Protein AF-A0A6B8W5A5-F1 (afdb_monomer)

Secondary structure (DSSP, 8-state):
-------------TT-HHHHHHHHHHHHHHHHHHHHPPPTTS-HHHHHHHHHHHHT--HHHHHHHHHHHHHHHH-HHHHHHHHHH----HHHHHHHHHHHHHHHS--------

Radius of gyration: 17.9 Å; Cα contacts (8 Å, |Δi|>4): 56; chains: 1; bounding box: 59×59×30 Å

Organism: NCBI:txid2675219

Solvent-accessible surface area (backbone atoms only — not comparable to full-atom values): 6790 Å² total; per-residue (Å²): 138,82,83,72,83,74,73,87,68,76,57,87,45,93,82,41,68,68,39,49,52,50,24,53,49,30,40,50,55,49,54,49,51,57,73,69,51,76,64,93,88,53,63,61,68,63,50,34,50,52,50,10,63,75,69,74,44,52,52,69,59,38,48,53,50,50,51,47,47,51,49,33,69,77,36,55,70,60,37,52,52,37,63,76,63,13,76,56,42,71,71,55,48,53,51,49,51,57,52,49,55,62,68,72,47,78,80,78,74,80,75,84,128

Structure (mmCIF, N/CA/C/O backbone):
data_AF-A0A6B8W5A5-F1
#
_entry.id   AF-A0A6B8W5A5-F1
#
loop_
_atom_site.group_PDB
_atom_site.id
_atom_site.type_symbol
_atom_site.label_atom_id
_atom_site.label_alt_id
_atom_site.label_comp_id
_atom_site.label_asym_id
_atom_site.label_entity_id
_atom_site.label_seq_id
_atom_site.pdbx_PDB_ins_code
_atom_site.Cartn_x
_atom_site.Cartn_y
_atom_site.Cartn_z
_atom_site.occupancy
_atom_site.B_iso_or_equiv
_atom_site.auth_seq_id
_atom_site.auth_comp_id
_atom_site.auth_asym_id
_atom_site.auth_atom_id
_atom_site.pdbx_PDB_model_num
ATOM 1 N N . MET A 1 1 ? 41.260 -6.865 0.589 1.00 36.50 1 MET A N 1
ATOM 2 C CA . MET A 1 1 ? 39.836 -7.168 0.340 1.00 36.50 1 MET A CA 1
ATOM 3 C C . MET A 1 1 ? 39.001 -6.091 1.015 1.00 36.50 1 MET A C 1
ATOM 5 O O . MET A 1 1 ? 38.883 -6.110 2.229 1.00 36.50 1 MET A O 1
ATOM 9 N N . HIS A 1 2 ? 38.531 -5.098 0.259 1.00 38.22 2 HIS A N 1
ATOM 10 C CA . HIS A 1 2 ? 37.622 -4.064 0.760 1.00 38.22 2 HIS A CA 1
ATOM 11 C C . HIS A 1 2 ? 36.198 -4.486 0.393 1.00 38.22 2 HIS A C 1
ATOM 13 O O . HIS A 1 2 ? 35.818 -4.417 -0.771 1.00 38.22 2 HIS A O 1
ATOM 19 N N . THR A 1 3 ? 35.422 -4.955 1.366 1.00 45.38 3 THR A N 1
ATOM 20 C CA . THR A 1 3 ? 33.970 -5.085 1.224 1.00 45.38 3 THR A CA 1
ATOM 21 C C . THR A 1 3 ? 33.372 -3.693 1.349 1.00 45.38 3 THR A C 1
ATOM 23 O O . THR A 1 3 ? 33.163 -3.189 2.452 1.00 45.38 3 THR A O 1
ATOM 26 N N . THR A 1 4 ? 33.160 -3.033 0.214 1.00 44.06 4 THR A N 1
ATOM 27 C CA . THR A 1 4 ? 32.372 -1.804 0.145 1.00 44.06 4 THR A CA 1
ATOM 28 C C . THR A 1 4 ? 30.981 -2.108 0.707 1.00 44.06 4 THR A C 1
ATOM 30 O O . THR A 1 4 ? 30.349 -3.054 0.229 1.00 44.06 4 THR A O 1
ATOM 33 N N . PRO A 1 5 ? 30.484 -1.361 1.708 1.00 43.88 5 PRO A N 1
ATOM 34 C CA . PRO A 1 5 ? 29.130 -1.554 2.198 1.00 43.88 5 PRO A CA 1
ATOM 35 C C . PRO A 1 5 ? 28.183 -1.228 1.045 1.00 43.88 5 PRO A C 1
ATOM 37 O O . PRO A 1 5 ? 28.114 -0.083 0.598 1.00 43.88 5 PRO A O 1
ATOM 40 N N . HIS A 1 6 ? 27.511 -2.248 0.509 1.00 46.28 6 HIS A N 1
ATOM 41 C CA . HIS A 1 6 ? 26.461 -2.030 -0.471 1.00 46.28 6 HIS A CA 1
ATOM 42 C C . HIS A 1 6 ? 25.374 -1.198 0.216 1.00 46.28 6 HIS A C 1
ATOM 44 O O . HIS A 1 6 ? 24.830 -1.644 1.232 1.00 46.28 6 HIS A O 1
ATOM 50 N N . PRO A 1 7 ? 25.060 0.016 -0.274 1.00 47.31 7 PRO A N 1
ATOM 51 C CA . PRO A 1 7 ? 23.846 0.684 0.159 1.00 47.31 7 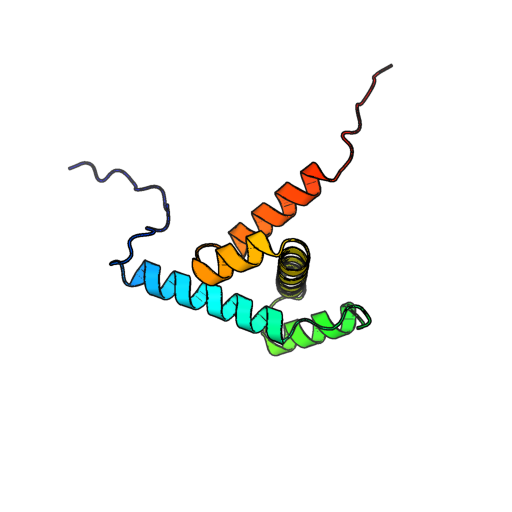PRO A CA 1
ATOM 52 C C . PRO A 1 7 ? 22.698 -0.299 -0.073 1.00 47.31 7 PRO A C 1
ATOM 54 O O . PRO A 1 7 ? 22.673 -0.948 -1.116 1.00 47.31 7 PRO A O 1
ATOM 57 N N . TYR A 1 8 ? 21.803 -0.446 0.908 1.00 41.88 8 TYR A N 1
ATOM 58 C CA . TYR A 1 8 ? 20.622 -1.320 0.889 1.00 41.88 8 TYR A CA 1
ATOM 59 C C . TYR A 1 8 ? 19.624 -0.923 -0.226 1.00 41.88 8 TYR A C 1
ATOM 61 O O . TYR A 1 8 ? 18.449 -0.643 0.020 1.00 41.88 8 TYR A O 1
ATOM 69 N N . TYR A 1 9 ? 20.062 -0.881 -1.482 1.00 46.97 9 TYR A N 1
ATOM 70 C CA . TYR A 1 9 ? 19.191 -1.014 -2.628 1.00 46.97 9 TYR A CA 1
ATOM 71 C C . TYR A 1 9 ? 18.768 -2.474 -2.624 1.00 46.97 9 TYR A C 1
ATOM 73 O O . TYR A 1 9 ? 19.530 -3.356 -3.006 1.00 46.97 9 TYR A O 1
ATOM 81 N N . ARG A 1 10 ? 17.573 -2.719 -2.075 1.00 54.91 10 ARG A N 1
ATOM 82 C CA . ARG A 1 10 ? 16.856 -3.995 -2.154 1.00 54.91 10 ARG A CA 1
ATOM 83 C C . ARG A 1 10 ? 17.026 -4.501 -3.584 1.00 54.91 10 ARG A C 1
ATOM 85 O O . ARG A 1 10 ? 16.541 -3.845 -4.506 1.00 54.91 10 ARG A O 1
ATOM 92 N N . HIS A 1 11 ? 17.803 -5.569 -3.754 1.00 55.09 11 HIS A N 1
ATOM 93 C CA . HIS A 1 11 ? 18.092 -6.126 -5.064 1.00 55.09 11 HIS A CA 1
ATOM 94 C C . HIS A 1 11 ? 16.745 -6.402 -5.734 1.00 55.09 11 HIS A 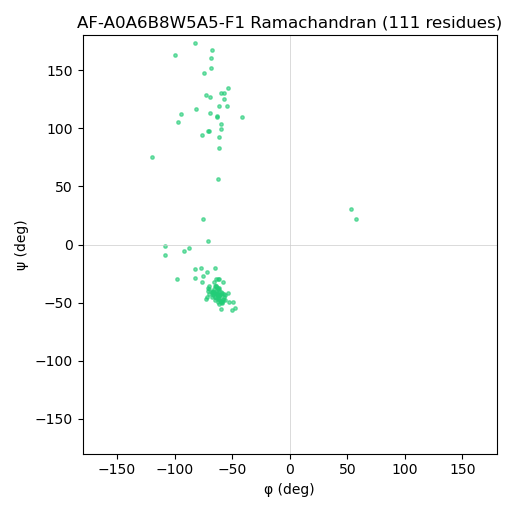C 1
ATOM 96 O O . HIS A 1 11 ? 15.945 -7.179 -5.227 1.00 55.09 11 HIS A O 1
ATOM 102 N N . THR A 1 12 ? 16.475 -5.765 -6.871 1.00 64.56 12 THR A N 1
ATOM 103 C CA . THR A 1 12 ? 15.388 -6.172 -7.774 1.00 64.56 12 THR A CA 1
ATOM 104 C C . THR A 1 12 ? 15.782 -7.431 -8.546 1.00 64.56 12 THR A C 1
ATOM 106 O O . THR A 1 12 ? 15.287 -7.653 -9.646 1.00 64.56 12 THR A O 1
ATOM 109 N N . ASP A 1 13 ? 16.737 -8.202 -8.019 1.00 69.62 13 ASP A N 1
ATOM 110 C CA . ASP A 1 13 ? 17.250 -9.401 -8.645 1.00 69.62 13 ASP A CA 1
ATOM 111 C C . ASP A 1 13 ? 16.144 -10.463 -8.609 1.00 69.62 13 ASP A C 1
ATOM 113 O O . ASP A 1 13 ? 15.771 -10.929 -7.528 1.00 69.62 13 ASP A O 1
ATOM 117 N N . PRO A 1 14 ? 15.599 -10.854 -9.772 1.00 65.88 14 PRO A N 1
ATOM 118 C CA . PRO A 1 14 ? 14.547 -11.854 -9.853 1.00 65.88 14 PRO A CA 1
ATOM 119 C C . PRO A 1 14 ? 15.053 -13.268 -9.534 1.00 65.88 14 PRO A C 1
ATOM 121 O O . PRO A 1 14 ? 14.285 -14.218 -9.644 1.00 65.88 14 PRO A O 1
ATOM 124 N N . THR A 1 15 ? 16.321 -13.446 -9.170 1.00 77.50 15 THR A N 1
ATOM 125 C CA . THR A 1 15 ? 16.889 -14.726 -8.736 1.00 77.50 15 THR A CA 1
ATOM 126 C C . THR A 1 15 ? 17.200 -14.768 -7.240 1.00 77.50 15 THR A C 1
ATOM 128 O O . THR A 1 15 ? 17.440 -15.852 -6.712 1.00 77.50 15 THR A O 1
ATOM 131 N N . ASP A 1 16 ? 17.117 -13.633 -6.532 1.00 82.44 16 ASP A N 1
ATOM 132 C CA . ASP A 1 16 ? 17.330 -13.558 -5.084 1.00 82.44 16 ASP A CA 1
ATOM 133 C C . ASP A 1 16 ? 16.060 -13.988 -4.313 1.00 82.44 16 ASP A C 1
ATOM 135 O O . ASP A 1 16 ? 15.025 -13.309 -4.378 1.00 82.44 16 ASP A O 1
ATOM 139 N N . PRO A 1 17 ? 16.103 -15.083 -3.526 1.00 83.31 17 PRO A N 1
ATOM 140 C CA . PRO A 1 17 ? 14.968 -15.520 -2.714 1.00 83.31 17 PRO A CA 1
ATOM 141 C C . PRO A 1 17 ? 14.484 -14.461 -1.712 1.00 83.31 17 PRO A C 1
ATOM 143 O O . PRO A 1 17 ? 13.285 -14.381 -1.428 1.00 83.31 17 PRO A O 1
ATOM 146 N N . ALA A 1 18 ? 15.386 -13.625 -1.183 1.00 82.94 18 ALA A N 1
ATOM 147 C CA . ALA A 1 18 ? 15.028 -12.573 -0.238 1.00 82.94 18 ALA A CA 1
ATOM 148 C C . ALA A 1 18 ? 14.234 -11.448 -0.916 1.00 82.94 18 ALA A C 1
ATOM 150 O O . ALA A 1 18 ? 13.299 -10.909 -0.310 1.00 82.94 18 ALA A O 1
ATOM 151 N N . ALA A 1 19 ? 14.564 -11.125 -2.172 1.00 81.88 19 ALA A N 1
ATOM 152 C CA . ALA A 1 19 ? 13.823 -10.187 -3.011 1.00 81.88 19 ALA A CA 1
ATOM 153 C C . ALA A 1 19 ? 12.432 -10.729 -3.380 1.00 81.88 19 ALA A C 1
ATOM 155 O O . ALA A 1 19 ? 11.441 -10.003 -3.295 1.00 81.88 19 ALA A O 1
ATOM 156 N N . HIS A 1 20 ? 12.315 -12.023 -3.689 1.00 84.56 20 HIS A N 1
ATOM 157 C CA . HIS A 1 20 ? 11.014 -12.661 -3.932 1.00 84.56 20 HIS A CA 1
ATOM 158 C C . HIS A 1 20 ? 10.095 -12.609 -2.720 1.00 84.56 20 HIS A C 1
ATOM 160 O O . HIS A 1 20 ? 8.953 -12.156 -2.824 1.00 84.56 20 HIS A O 1
ATOM 166 N N . TRP A 1 21 ? 10.594 -13.038 -1.559 1.00 86.31 21 TRP A N 1
ATOM 167 C CA . TRP A 1 21 ? 9.805 -13.053 -0.327 1.00 86.31 21 TRP A CA 1
ATOM 168 C C . TRP A 1 21 ? 9.336 -11.650 0.060 1.00 86.31 21 TRP A C 1
ATOM 170 O O . TRP A 1 21 ? 8.176 -11.424 0.390 1.00 86.31 21 TRP A O 1
ATOM 180 N N . THR A 1 22 ? 10.245 -10.690 -0.061 1.00 86.12 22 THR A N 1
ATOM 181 C CA . THR A 1 22 ? 9.998 -9.254 0.048 1.00 86.12 22 THR A CA 1
ATOM 182 C C . THR A 1 22 ? 8.797 -8.798 -0.777 1.00 86.12 22 THR A C 1
ATOM 184 O O . THR A 1 22 ? 7.887 -8.161 -0.251 1.00 86.12 22 THR A O 1
ATOM 187 N N . THR A 1 23 ? 8.809 -9.113 -2.070 1.00 88.19 23 THR A N 1
ATOM 188 C CA . THR A 1 23 ? 7.832 -8.621 -3.036 1.00 88.19 23 THR A CA 1
ATOM 189 C C . THR A 1 23 ? 6.490 -9.286 -2.782 1.00 88.19 23 THR A C 1
ATOM 191 O O . THR A 1 23 ? 5.446 -8.634 -2.808 1.00 88.19 23 THR A O 1
ATOM 194 N N . HIS A 1 24 ? 6.521 -10.580 -2.464 1.00 89.69 24 HIS A N 1
ATOM 195 C CA . HIS A 1 24 ? 5.345 -11.332 -2.063 1.00 89.69 24 HIS A CA 1
ATOM 196 C C . HIS A 1 24 ? 4.690 -10.734 -0.814 1.00 89.69 24 HIS A C 1
ATOM 198 O O . HIS A 1 24 ? 3.500 -10.421 -0.846 1.00 89.69 24 HIS A O 1
ATOM 204 N N . ARG A 1 25 ? 5.471 -10.484 0.244 1.00 90.94 25 ARG A N 1
ATOM 205 C CA . ARG A 1 25 ? 4.983 -9.859 1.476 1.00 90.94 25 ARG A CA 1
ATOM 206 C C . ARG A 1 25 ? 4.367 -8.486 1.211 1.00 90.94 25 ARG A C 1
ATOM 208 O O . ARG A 1 25 ? 3.264 -8.228 1.674 1.00 90.94 25 ARG A O 1
ATOM 215 N N . ASN A 1 26 ? 5.042 -7.621 0.451 1.00 90.94 26 ASN A N 1
ATOM 216 C CA . ASN A 1 26 ? 4.532 -6.276 0.161 1.00 90.94 26 ASN A CA 1
ATOM 217 C C . ASN A 1 26 ? 3.160 -6.330 -0.540 1.00 90.94 26 ASN A C 1
ATOM 219 O O . ASN A 1 26 ? 2.257 -5.567 -0.197 1.00 90.94 26 ASN A O 1
ATOM 223 N N . ARG A 1 27 ? 2.981 -7.255 -1.497 1.00 91.69 27 ARG A N 1
ATOM 224 C CA . ARG A 1 27 ? 1.687 -7.472 -2.166 1.00 91.69 27 ARG A CA 1
ATOM 225 C C . ARG A 1 27 ? 0.625 -7.996 -1.203 1.00 91.69 27 ARG A C 1
ATOM 227 O O . ARG A 1 27 ? -0.517 -7.546 -1.272 1.00 91.69 27 ARG A O 1
ATOM 234 N N . GLN A 1 28 ? 0.981 -8.925 -0.317 1.00 92.88 28 GLN A N 1
ATOM 235 C CA . GLN A 1 28 ? 0.059 -9.464 0.686 1.00 92.88 28 GLN A CA 1
ATOM 236 C C . GLN A 1 28 ? -0.403 -8.391 1.670 1.00 92.88 28 GLN A C 1
ATOM 238 O O . GLN A 1 28 ? -1.605 -8.278 1.900 1.00 92.88 28 GLN A O 1
ATOM 243 N N . ASP A 1 29 ? 0.522 -7.578 2.188 1.00 92.50 29 ASP A N 1
ATOM 244 C CA . ASP A 1 29 ? 0.203 -6.478 3.099 1.00 92.50 29 ASP A CA 1
ATOM 245 C C . ASP A 1 29 ? -0.812 -5.531 2.438 1.00 92.50 29 ASP A C 1
ATOM 247 O O . ASP A 1 29 ? -1.852 -5.222 3.015 1.00 92.50 29 ASP A O 1
ATOM 251 N N . LEU A 1 30 ? -0.573 -5.131 1.186 1.00 91.88 30 LEU A N 1
ATOM 252 C CA . LEU A 1 30 ? -1.494 -4.254 0.460 1.00 91.88 30 LEU A CA 1
ATOM 253 C C . LEU A 1 30 ? -2.837 -4.902 0.161 1.00 91.88 30 LEU A C 1
ATOM 255 O O . LEU A 1 30 ? -3.866 -4.271 0.370 1.00 91.88 30 LEU A O 1
ATOM 259 N N . THR A 1 31 ? -2.839 -6.158 -0.281 1.00 92.88 31 THR A N 1
ATOM 260 C CA . THR A 1 31 ? -4.077 -6.906 -0.538 1.00 92.88 31 THR A CA 1
ATOM 261 C C . THR A 1 31 ? -4.933 -6.966 0.725 1.00 92.88 31 THR A C 1
ATOM 263 O O . THR A 1 31 ? -6.132 -6.691 0.681 1.00 92.88 31 THR A O 1
ATOM 266 N N . PHE A 1 32 ? -4.305 -7.260 1.867 1.00 94.56 32 PHE A N 1
ATOM 267 C CA . PHE A 1 32 ? -4.967 -7.257 3.162 1.00 94.56 32 PHE A CA 1
ATOM 268 C C . PHE A 1 32 ? -5.549 -5.879 3.483 1.00 94.56 32 PHE A C 1
ATOM 270 O O . PHE A 1 32 ? -6.758 -5.775 3.693 1.00 94.56 32 PHE A O 1
ATOM 277 N N . TRP A 1 33 ? -4.734 -4.820 3.465 1.00 94.44 33 TRP A N 1
ATOM 278 C CA . TRP A 1 33 ? -5.194 -3.480 3.832 1.00 94.44 33 TRP A CA 1
ATOM 279 C C . TRP A 1 33 ? -6.287 -2.962 2.904 1.00 94.44 33 TRP A C 1
ATOM 281 O O . TRP A 1 33 ? -7.260 -2.391 3.388 1.00 94.44 33 TRP A O 1
ATOM 291 N N . THR A 1 34 ? -6.206 -3.228 1.601 1.00 92.44 34 THR A N 1
ATOM 292 C CA . THR A 1 34 ? -7.276 -2.899 0.654 1.00 92.44 34 THR A CA 1
ATOM 293 C C . THR A 1 34 ? -8.575 -3.636 0.982 1.00 92.44 34 THR A C 1
ATOM 295 O O . THR A 1 34 ? -9.635 -3.023 0.909 1.00 92.44 34 THR A O 1
ATOM 298 N N . SER A 1 35 ? -8.509 -4.907 1.398 1.00 93.06 35 SER A N 1
ATOM 299 C CA . SER A 1 35 ? -9.698 -5.714 1.721 1.00 93.06 35 SER A CA 1
ATOM 300 C C . SER A 1 35 ? -10.408 -5.320 3.020 1.00 93.06 35 SER A C 1
ATOM 302 O O . SER A 1 35 ? -11.589 -5.615 3.180 1.00 93.06 35 SER A O 1
ATOM 304 N N . VAL A 1 36 ? -9.700 -4.676 3.953 1.00 91.81 36 VAL A N 1
ATOM 305 C CA . VAL A 1 36 ? -10.248 -4.271 5.261 1.00 91.81 36 VAL A CA 1
ATOM 306 C C . VAL A 1 36 ? -10.449 -2.762 5.391 1.00 91.81 36 VAL A C 1
ATOM 308 O O . VAL A 1 36 ? -10.901 -2.302 6.439 1.00 91.81 36 VAL A O 1
ATOM 311 N N . THR A 1 37 ? -10.094 -1.988 4.361 1.00 88.50 37 THR A N 1
ATOM 312 C CA . THR A 1 37 ? -10.326 -0.539 4.341 1.00 88.50 37 THR A CA 1
ATOM 313 C C . THR A 1 37 ? -11.826 -0.284 4.229 1.00 88.50 37 THR A C 1
ATOM 315 O O . THR A 1 37 ? -12.445 -0.822 3.309 1.00 88.50 37 THR A O 1
ATOM 318 N N . PRO A 1 38 ? -12.412 0.518 5.132 1.00 85.38 38 PRO A N 1
ATOM 319 C CA . PRO A 1 38 ? -13.836 0.812 5.097 1.00 85.38 38 PRO A CA 1
ATOM 320 C C . PRO A 1 38 ? -14.234 1.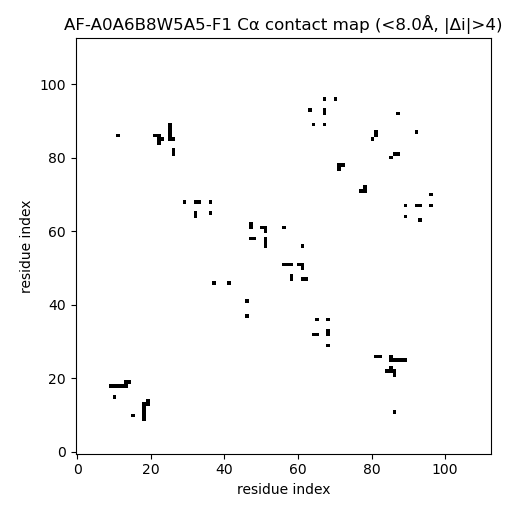647 3.872 1.00 85.38 38 PRO A C 1
ATOM 322 O O . PRO A 1 38 ? -13.389 2.221 3.175 1.00 85.38 38 PR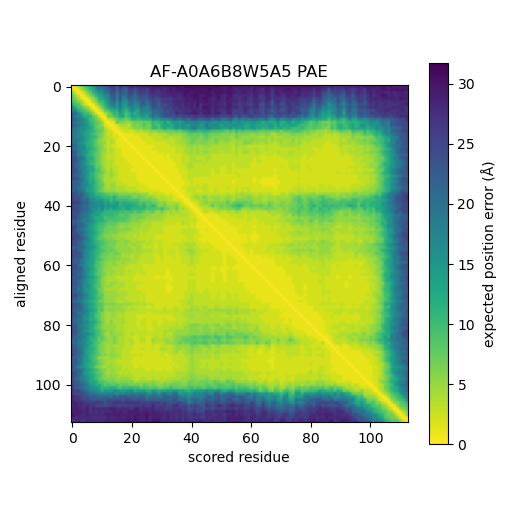O A O 1
ATOM 325 N N . ASP A 1 39 ? -15.542 1.724 3.643 1.00 85.12 39 ASP A N 1
ATOM 326 C CA . ASP A 1 39 ? -16.136 2.683 2.715 1.00 85.12 39 ASP A CA 1
ATOM 327 C C . ASP A 1 39 ? -16.004 4.118 3.249 1.00 85.12 39 ASP A C 1
ATOM 329 O O . ASP A 1 39 ? -15.798 4.336 4.446 1.00 85.12 39 ASP A O 1
ATOM 333 N N . ASP A 1 40 ? -16.131 5.101 2.356 1.00 78.81 40 ASP A N 1
ATOM 334 C CA . ASP A 1 40 ? -15.851 6.510 2.664 1.00 78.81 40 ASP A CA 1
ATOM 335 C C . ASP A 1 40 ? -16.816 7.119 3.707 1.00 78.81 40 ASP A C 1
ATOM 337 O O . ASP A 1 40 ? -16.459 8.089 4.372 1.00 78.81 40 ASP A O 1
ATOM 341 N N . ASP A 1 41 ? -17.995 6.520 3.907 1.00 82.94 41 ASP A N 1
ATOM 342 C CA . ASP A 1 41 ? -19.007 6.965 4.880 1.00 82.94 41 ASP A CA 1
ATOM 343 C C . ASP A 1 41 ? -18.812 6.378 6.293 1.00 82.94 41 ASP A C 1
ATOM 345 O O . ASP A 1 41 ? -19.576 6.682 7.215 1.00 82.94 41 ASP A O 1
ATOM 349 N N . ALA A 1 42 ? -17.827 5.497 6.490 1.00 84.94 42 ALA A N 1
ATOM 350 C CA . ALA A 1 42 ? -17.613 4.853 7.780 1.00 84.94 42 ALA A CA 1
ATOM 351 C C . ALA A 1 42 ? -16.977 5.799 8.809 1.00 84.94 42 ALA A C 1
ATOM 353 O O . ALA A 1 42 ? -16.111 6.615 8.491 1.00 84.94 42 ALA A O 1
ATOM 354 N N . ASP A 1 43 ? -17.331 5.611 10.083 1.00 88.75 43 ASP A N 1
ATOM 355 C CA . ASP A 1 43 ? -16.647 6.284 11.187 1.00 88.75 43 ASP A CA 1
ATOM 356 C C . ASP A 1 43 ? -15.177 5.836 11.254 1.00 88.75 43 ASP A C 1
ATOM 358 O O . ASP A 1 43 ? -14.855 4.690 11.606 1.00 88.75 43 ASP A O 1
ATOM 362 N N . ILE A 1 44 ? -14.284 6.759 10.895 1.00 86.94 44 ILE A N 1
ATOM 363 C CA . ILE A 1 44 ? -12.849 6.515 10.795 1.00 86.94 44 ILE A CA 1
ATOM 364 C C . ILE A 1 44 ? -12.228 6.185 12.152 1.00 86.94 44 ILE A C 1
ATOM 366 O O . ILE A 1 44 ? -11.344 5.328 12.211 1.00 86.94 44 ILE A O 1
ATOM 370 N N . ASP A 1 45 ? -12.701 6.789 13.244 1.00 88.75 45 ASP A N 1
ATOM 371 C CA . ASP A 1 45 ? -12.108 6.615 14.572 1.00 88.75 45 ASP A CA 1
ATOM 372 C C . ASP A 1 45 ? -12.434 5.227 15.124 1.00 88.75 45 ASP A C 1
ATOM 374 O O . ASP A 1 45 ? -11.540 4.483 15.557 1.00 88.75 45 ASP A O 1
ATOM 378 N N . THR A 1 46 ? -13.706 4.834 15.025 1.00 90.00 46 THR A N 1
ATOM 379 C CA . THR A 1 46 ? -14.161 3.489 15.393 1.00 90.00 46 THR A CA 1
ATOM 380 C C . THR A 1 46 ? -13.493 2.430 14.519 1.00 90.00 46 THR A C 1
ATOM 382 O O . THR A 1 46 ? -12.963 1.439 15.036 1.00 90.00 46 THR A O 1
ATOM 385 N N . THR A 1 47 ? -13.441 2.645 13.200 1.00 89.75 47 THR A N 1
ATOM 386 C CA . THR A 1 47 ? -12.854 1.668 12.273 1.00 89.75 47 THR A CA 1
ATOM 387 C C . THR A 1 47 ? -11.360 1.489 12.508 1.00 89.75 47 THR A C 1
ATOM 389 O O . THR A 1 47 ? -10.874 0.359 12.601 1.00 89.75 47 THR A O 1
ATOM 392 N N . THR A 1 48 ? -10.626 2.589 12.667 1.00 92.69 48 THR A N 1
ATOM 393 C CA . THR A 1 48 ? -9.189 2.552 12.946 1.00 92.69 48 THR A CA 1
ATOM 394 C C . THR A 1 48 ? -8.911 1.841 14.264 1.00 92.69 48 THR A C 1
ATOM 396 O O . THR A 1 48 ? -8.024 0.991 14.320 1.00 92.69 48 THR A O 1
ATOM 399 N N . SER A 1 49 ? -9.679 2.134 15.317 1.00 92.88 49 SER A N 1
ATOM 400 C CA . SER A 1 49 ? -9.507 1.500 16.630 1.00 92.88 49 SER A CA 1
ATOM 401 C C . SER A 1 49 ? -9.745 -0.010 16.568 1.00 92.88 49 SER A C 1
ATOM 403 O O . SER A 1 49 ? -8.957 -0.795 17.101 1.00 92.88 49 SER A O 1
ATOM 405 N N . HIS A 1 50 ? -10.790 -0.438 15.856 1.00 93.00 50 HIS A N 1
ATOM 406 C CA . HIS A 1 50 ? -11.099 -1.853 15.677 1.00 93.00 50 HIS A CA 1
ATOM 407 C C . HIS A 1 50 ? -10.032 -2.585 14.845 1.00 93.00 50 HIS A C 1
ATOM 409 O O . HIS A 1 50 ? -9.607 -3.686 15.203 1.00 93.00 50 HIS A O 1
ATOM 415 N N . LEU A 1 51 ? -9.550 -1.974 13.758 1.00 93.94 51 LEU A N 1
ATOM 416 C CA . LEU A 1 51 ? -8.484 -2.539 12.926 1.00 93.94 51 LEU A CA 1
ATOM 417 C C . LEU A 1 51 ? -7.147 -2.612 13.669 1.00 93.94 51 LEU A C 1
ATOM 419 O O . LEU A 1 51 ? -6.463 -3.633 13.580 1.00 93.94 51 LEU A O 1
ATOM 423 N N . ALA A 1 52 ? -6.799 -1.582 14.441 1.00 95.06 52 ALA A N 1
ATOM 424 C CA . ALA A 1 52 ? -5.606 -1.566 15.282 1.00 95.06 52 ALA A CA 1
ATOM 425 C C . ALA A 1 52 ? -5.625 -2.731 16.283 1.00 95.06 52 ALA A C 1
ATOM 427 O O . ALA A 1 52 ? -4.663 -3.495 16.363 1.00 95.06 52 ALA A O 1
ATOM 428 N N . ALA A 1 53 ? -6.760 -2.948 16.960 1.00 94.69 53 ALA A N 1
ATOM 429 C CA . ALA A 1 53 ? -6.938 -4.077 17.871 1.00 94.69 53 ALA A CA 1
ATOM 430 C C . ALA A 1 53 ? -6.807 -5.434 17.153 1.00 94.69 53 ALA A C 1
ATOM 432 O O . ALA A 1 53 ? -6.056 -6.302 17.599 1.00 94.69 53 ALA A O 1
ATOM 433 N N . ARG A 1 54 ? -7.481 -5.612 16.008 1.00 93.69 54 ARG A N 1
ATOM 434 C CA . ARG A 1 54 ? -7.457 -6.869 15.234 1.00 93.69 54 ARG A CA 1
ATOM 435 C C . ARG A 1 54 ? -6.084 -7.217 14.668 1.00 93.69 54 ARG A C 1
ATOM 437 O O . ARG A 1 54 ? -5.741 -8.390 14.582 1.00 93.69 54 ARG A O 1
ATOM 444 N N . THR A 1 55 ? -5.320 -6.212 14.256 1.00 92.50 55 THR A N 1
ATOM 445 C CA . THR A 1 55 ? -3.983 -6.387 13.664 1.00 92.50 55 THR A CA 1
ATOM 446 C C . THR A 1 55 ? -2.863 -6.330 14.700 1.00 92.50 55 THR A C 1
ATOM 448 O O . THR A 1 55 ? -1.709 -6.571 14.357 1.00 92.50 55 THR A O 1
ATOM 451 N N . SER A 1 56 ? -3.190 -6.024 15.963 1.00 95.31 56 SER A N 1
ATOM 452 C CA . SER A 1 56 ? -2.214 -5.742 17.026 1.00 95.31 56 SER A CA 1
ATOM 453 C C . SER A 1 56 ? -1.204 -4.651 16.644 1.00 95.31 56 SER A C 1
ATOM 455 O O . SER A 1 56 ? -0.057 -4.655 17.093 1.00 95.31 56 SER A O 1
ATOM 457 N N . LEU A 1 57 ? -1.626 -3.705 15.803 1.00 93.88 57 LEU A N 1
ATOM 458 C CA . LEU A 1 57 ? -0.840 -2.539 15.422 1.00 93.88 57 LEU A CA 1
ATOM 459 C C . LEU A 1 57 ? -1.271 -1.319 16.227 1.00 93.88 57 LEU A C 1
ATOM 461 O O . LEU A 1 57 ? -2.362 -1.259 16.787 1.00 93.88 57 LEU A O 1
ATOM 465 N N . SER A 1 58 ? -0.421 -0.294 16.244 1.00 95.81 58 SER A N 1
ATOM 466 C CA . SER A 1 58 ? -0.832 0.999 16.779 1.00 95.81 58 SER A CA 1
ATOM 467 C C . SER A 1 58 ? -1.888 1.652 15.884 1.00 95.81 58 SER A C 1
ATOM 469 O O . SER A 1 58 ? -1.896 1.477 14.659 1.00 95.81 58 SER A O 1
ATOM 471 N N . THR A 1 59 ? -2.738 2.48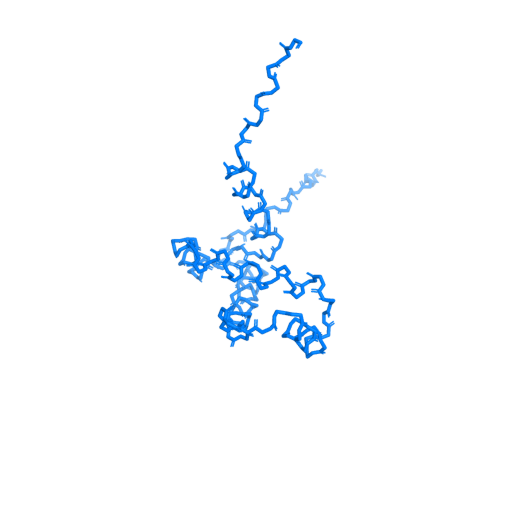5 16.484 1.00 93.75 59 THR A N 1
ATOM 472 C CA . THR A 1 59 ? -3.690 3.342 15.762 1.00 93.75 59 THR A CA 1
ATOM 473 C C . THR A 1 59 ? -2.977 4.183 14.705 1.00 93.75 59 THR A C 1
ATOM 475 O O . THR A 1 59 ? -3.429 4.263 13.570 1.00 93.75 59 THR A O 1
ATOM 478 N N . THR A 1 60 ? -1.802 4.734 15.027 1.00 93.38 60 THR A N 1
ATOM 479 C CA . THR A 1 60 ? -0.990 5.505 14.074 1.00 93.38 60 THR A CA 1
ATOM 480 C C . THR A 1 60 ? -0.558 4.672 12.869 1.00 93.38 60 THR A C 1
ATOM 482 O O . THR A 1 60 ? -0.668 5.140 11.740 1.00 93.38 60 THR A O 1
ATOM 485 N N . MET A 1 61 ? -0.075 3.443 13.080 1.00 92.88 61 MET A N 1
ATOM 486 C CA . MET A 1 61 ? 0.319 2.569 11.972 1.00 92.88 61 MET A CA 1
ATOM 487 C C . MET A 1 61 ? -0.897 2.203 11.113 1.00 92.88 61 MET A C 1
ATOM 489 O O . MET A 1 61 ? -0.828 2.266 9.887 1.00 92.88 61 MET A O 1
ATOM 493 N N . THR A 1 62 ? -2.026 1.908 11.753 1.00 94.25 62 THR A N 1
ATOM 494 C CA . THR A 1 62 ? -3.298 1.615 11.082 1.00 94.25 62 THR A CA 1
ATOM 495 C C . THR A 1 62 ? -3.746 2.787 10.208 1.00 94.25 62 THR A C 1
ATOM 497 O O . THR A 1 62 ? -3.971 2.598 9.018 1.00 94.25 62 THR A O 1
ATOM 50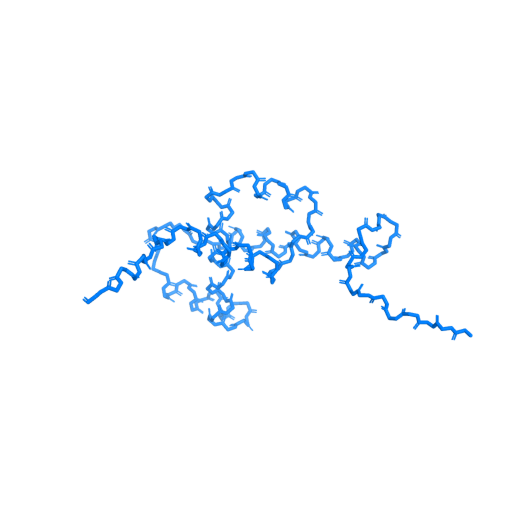0 N N . LEU A 1 63 ? -3.761 4.015 10.741 1.00 93.12 63 LEU A N 1
ATOM 501 C CA . LEU A 1 63 ? -4.084 5.220 9.964 1.00 93.12 63 LEU A CA 1
ATOM 502 C C . LEU A 1 63 ? -3.156 5.398 8.765 1.00 93.12 63 LEU A C 1
ATOM 504 O O . LEU A 1 63 ? -3.623 5.712 7.677 1.00 93.12 63 LEU A O 1
ATOM 508 N N . THR A 1 64 ? -1.850 5.166 8.931 1.00 94.25 64 THR A N 1
ATOM 509 C CA . THR A 1 64 ? -0.918 5.290 7.799 1.00 94.25 64 THR A CA 1
ATOM 510 C C . THR A 1 64 ? -1.195 4.264 6.705 1.00 94.25 64 THR A C 1
ATOM 512 O O . THR A 1 64 ? -1.066 4.590 5.532 1.00 94.25 64 THR A O 1
ATOM 515 N N . TRP A 1 65 ? -1.612 3.045 7.055 1.00 94.94 65 TRP A N 1
ATOM 516 C CA . TRP A 1 65 ? -2.039 2.058 6.065 1.00 94.94 65 TRP A CA 1
ATOM 517 C C . TRP A 1 65 ? -3.329 2.458 5.355 1.00 94.94 65 TRP A C 1
ATOM 519 O O . TRP A 1 65 ? -3.381 2.382 4.130 1.00 94.94 65 TRP A O 1
ATOM 529 N N . LEU A 1 66 ? -4.337 2.929 6.094 1.00 93.25 66 LEU A N 1
ATOM 530 C CA . LEU A 1 66 ? -5.589 3.413 5.506 1.00 93.25 66 LEU A CA 1
ATOM 531 C C . LEU A 1 66 ? -5.336 4.588 4.551 1.00 93.25 66 LEU A C 1
ATOM 533 O O . LEU A 1 66 ? -5.855 4.604 3.438 1.00 93.25 66 LEU A O 1
ATOM 537 N N . SER A 1 67 ? -4.468 5.520 4.945 1.00 92.00 67 SER A N 1
ATOM 538 C CA . SER A 1 67 ? -4.066 6.661 4.121 1.00 92.00 67 SER A CA 1
ATOM 539 C C . SER A 1 67 ? -3.345 6.221 2.838 1.00 92.00 67 SER A C 1
ATOM 541 O O . SER A 1 67 ? -3.684 6.678 1.748 1.00 92.00 67 SER A O 1
ATOM 543 N N . ILE A 1 68 ? -2.448 5.229 2.923 1.00 93.94 68 ILE A N 1
ATOM 544 C CA . ILE A 1 68 ? -1.808 4.614 1.748 1.00 93.94 68 ILE A CA 1
ATOM 545 C C . ILE A 1 68 ? -2.834 3.946 0.826 1.00 93.94 68 ILE A C 1
ATOM 547 O O . ILE A 1 68 ? -2.736 4.089 -0.392 1.00 93.94 68 ILE A O 1
ATOM 551 N N . VAL A 1 69 ? -3.814 3.211 1.360 1.00 93.31 69 VAL A N 1
ATOM 552 C CA . VAL A 1 69 ? -4.856 2.599 0.519 1.00 93.31 69 VAL A CA 1
ATOM 553 C C . VAL A 1 69 ? -5.658 3.680 -0.198 1.00 93.31 69 VAL A C 1
ATOM 555 O O . VAL A 1 69 ? -5.888 3.564 -1.403 1.00 93.31 69 VAL A O 1
ATOM 558 N N . GLN A 1 70 ? -6.015 4.758 0.501 1.00 91.25 70 GLN A N 1
ATOM 559 C CA . GLN A 1 70 ? -6.707 5.884 -0.117 1.00 91.25 70 GLN A CA 1
ATOM 560 C C . GLN A 1 70 ? -5.843 6.559 -1.187 1.00 91.25 70 GLN A C 1
ATOM 562 O O . GLN A 1 70 ? -6.330 6.792 -2.292 1.00 91.25 70 GLN A O 1
ATOM 567 N N . LEU A 1 71 ? -4.547 6.773 -0.946 1.00 91.50 71 LEU A N 1
ATOM 568 C CA . LEU A 1 71 ? -3.611 7.239 -1.971 1.00 91.50 71 LEU A CA 1
ATOM 569 C C . LEU A 1 71 ? -3.672 6.350 -3.223 1.00 91.50 71 LEU A C 1
ATOM 571 O O . LEU A 1 71 ? -3.808 6.851 -4.336 1.00 91.50 71 LEU A O 1
ATOM 575 N N . LEU A 1 72 ? -3.593 5.031 -3.065 1.00 92.50 72 LEU A N 1
ATOM 576 C CA . LEU A 1 72 ? -3.614 4.107 -4.200 1.00 92.50 72 LEU A CA 1
ATOM 577 C C . LEU A 1 72 ? -4.955 4.123 -4.951 1.00 92.50 72 LEU A C 1
ATOM 579 O O . LEU A 1 72 ? -4.948 4.003 -6.176 1.00 92.50 72 LEU A O 1
ATOM 583 N N . ARG A 1 73 ? -6.084 4.353 -4.263 1.00 91.06 73 ARG A N 1
ATOM 584 C CA . ARG A 1 73 ? -7.388 4.587 -4.913 1.00 91.06 73 ARG A CA 1
ATOM 585 C C . ARG A 1 73 ? -7.382 5.863 -5.765 1.00 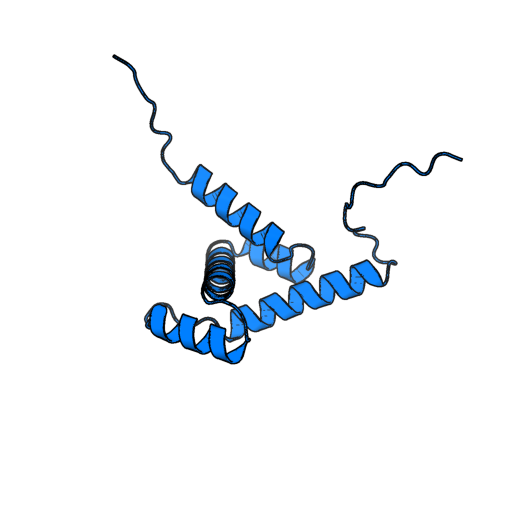91.06 73 ARG A C 1
ATOM 587 O O . ARG A 1 73 ? -7.912 5.854 -6.872 1.00 91.06 73 ARG A O 1
ATOM 594 N N . HIS A 1 74 ? -6.738 6.932 -5.294 1.00 90.88 74 HIS A N 1
ATOM 595 C CA . HIS A 1 74 ? -6.636 8.204 -6.024 1.00 90.88 74 HIS A CA 1
ATOM 596 C C . HIS A 1 74 ? -5.633 8.159 -7.191 1.00 90.88 74 HIS A C 1
ATOM 598 O O . HIS A 1 74 ? -5.783 8.900 -8.163 1.00 90.88 74 HIS A O 1
ATOM 604 N N . TYR A 1 75 ? -4.616 7.294 -7.120 1.00 92.25 75 TYR A N 1
ATOM 605 C CA . TYR A 1 75 ? -3.565 7.160 -8.134 1.00 92.25 75 TYR A CA 1
ATOM 606 C C . TYR A 1 75 ? -3.539 5.738 -8.728 1.00 92.25 75 TYR A C 1
ATOM 608 O O . TYR A 1 75 ? -2.615 4.966 -8.451 1.00 92.25 75 TYR A O 1
ATOM 616 N N . PRO A 1 76 ? -4.495 5.382 -9.607 1.00 89.44 76 PRO A N 1
ATOM 617 C CA . PRO A 1 76 ? -4.655 4.011 -10.106 1.00 89.44 76 PRO A CA 1
ATOM 618 C C . PRO A 1 76 ? -3.439 3.495 -10.888 1.00 89.44 76 PRO A C 1
ATOM 620 O O . PRO A 1 76 ? -3.131 2.307 -10.845 1.00 89.44 76 PRO A O 1
ATOM 623 N N . VAL A 1 77 ? -2.688 4.378 -11.556 1.00 90.56 77 VAL A N 1
ATOM 624 C CA . VAL A 1 77 ? -1.445 4.000 -12.252 1.00 90.56 77 VAL A CA 1
ATOM 625 C C . VAL A 1 77 ? -0.364 3.554 -11.262 1.00 90.56 77 VAL A C 1
ATOM 627 O O . VAL A 1 77 ? 0.342 2.580 -11.526 1.00 90.56 77 VAL A O 1
ATOM 630 N N . LEU A 1 78 ? -0.248 4.235 -10.115 1.00 89.56 78 LEU A N 1
ATOM 631 C CA . LEU A 1 78 ? 0.673 3.853 -9.042 1.00 89.56 78 LEU A CA 1
ATOM 632 C C . LEU A 1 78 ? 0.239 2.528 -8.406 1.00 89.56 78 LEU A C 1
ATOM 634 O O . LEU A 1 78 ? 1.086 1.673 -8.148 1.00 89.56 78 LEU A O 1
ATOM 638 N N . ALA A 1 79 ? -1.067 2.343 -8.200 1.00 90.25 79 ALA A N 1
ATOM 639 C CA . ALA A 1 79 ? -1.626 1.095 -7.694 1.00 90.25 79 ALA A CA 1
ATOM 640 C C . ALA A 1 79 ? -1.308 -0.089 -8.615 1.00 90.25 79 ALA A C 1
ATOM 642 O O . ALA A 1 79 ? -0.783 -1.092 -8.136 1.00 90.25 79 ALA A O 1
ATOM 643 N N . ALA A 1 80 ? -1.530 0.054 -9.925 1.00 89.38 80 ALA A N 1
ATOM 644 C CA . ALA A 1 80 ? -1.210 -0.977 -10.910 1.00 89.38 80 ALA A CA 1
ATOM 645 C C . ALA A 1 80 ? 0.287 -1.329 -10.903 1.00 89.38 80 ALA A C 1
ATOM 647 O O . ALA A 1 80 ? 0.650 -2.490 -10.740 1.00 89.38 80 ALA A O 1
ATOM 648 N N . HIS A 1 81 ? 1.169 -0.324 -10.954 1.00 87.81 81 HIS A N 1
ATOM 649 C CA . HIS A 1 81 ? 2.617 -0.559 -10.914 1.00 87.81 81 HIS A CA 1
ATOM 650 C C . HIS A 1 81 ? 3.058 -1.268 -9.635 1.00 87.81 81 HIS A C 1
ATOM 652 O O . HIS A 1 81 ? 3.921 -2.145 -9.671 1.00 87.81 81 HIS A O 1
ATOM 658 N N . ASN A 1 82 ? 2.488 -0.892 -8.491 1.00 88.62 82 ASN A N 1
ATOM 659 C CA . ASN A 1 82 ? 2.870 -1.507 -7.234 1.00 88.62 82 ASN A CA 1
ATOM 660 C C . ASN A 1 82 ? 2.282 -2.911 -7.059 1.00 88.62 82 ASN A C 1
ATOM 662 O O . ASN A 1 82 ? 2.932 -3.766 -6.468 1.00 88.62 82 ASN A O 1
ATOM 666 N N . HIS A 1 83 ? 1.096 -3.176 -7.598 1.00 86.44 83 HIS A N 1
ATOM 667 C CA . HIS A 1 83 ? 0.542 -4.523 -7.658 1.00 86.44 83 HIS A CA 1
ATOM 668 C C . HIS A 1 83 ? 1.433 -5.436 -8.518 1.00 86.44 83 HIS A C 1
ATOM 670 O O . HIS A 1 83 ? 1.875 -6.496 -8.062 1.00 86.44 83 HIS A O 1
ATOM 676 N N . ASP A 1 84 ? 1.792 -4.978 -9.718 1.00 84.69 84 ASP A N 1
ATOM 677 C CA . ASP A 1 84 ? 2.543 -5.770 -10.691 1.00 84.69 84 ASP A CA 1
ATOM 678 C C . ASP A 1 84 ? 3.986 -6.012 -10.258 1.00 84.69 84 ASP A C 1
ATOM 680 O O . ASP A 1 84 ? 4.504 -7.116 -10.414 1.00 84.69 84 ASP A O 1
ATOM 684 N N . LEU A 1 85 ? 4.638 -5.020 -9.649 1.00 84.00 85 LEU A N 1
ATOM 685 C CA . LEU A 1 85 ? 6.048 -5.118 -9.268 1.00 84.00 85 LEU A CA 1
ATOM 686 C C . LEU A 1 85 ? 6.252 -5.496 -7.794 1.00 84.00 85 LEU A C 1
ATOM 688 O O . LEU A 1 85 ? 7.252 -6.127 -7.469 1.00 84.00 85 LEU A O 1
ATOM 692 N N . GLY A 1 86 ? 5.330 -5.124 -6.898 1.00 83.50 86 GLY A N 1
ATOM 693 C CA . GLY A 1 86 ? 5.405 -5.360 -5.446 1.00 83.50 86 GLY A CA 1
ATOM 694 C C . GLY A 1 86 ? 6.648 -4.774 -4.765 1.00 83.50 86 GLY A C 1
ATOM 695 O O . GLY A 1 86 ? 7.051 -5.227 -3.694 1.00 83.50 86 GLY A O 1
ATOM 696 N N . LEU A 1 87 ? 7.282 -3.775 -5.383 1.00 84.88 87 LEU A N 1
ATOM 697 C CA . LEU A 1 87 ? 8.558 -3.220 -4.923 1.00 84.88 87 LEU A CA 1
ATOM 698 C C . LEU A 1 87 ? 8.399 -2.182 -3.808 1.00 84.88 87 LEU A C 1
ATOM 700 O O . LEU A 1 87 ? 9.364 -1.912 -3.086 1.00 84.88 87 LEU A O 1
ATOM 704 N N . LEU A 1 88 ? 7.212 -1.584 -3.664 1.00 87.00 88 LEU A N 1
ATOM 705 C CA . LEU A 1 88 ? 6.969 -0.555 -2.659 1.00 87.00 88 LEU A CA 1
ATOM 706 C C . LEU A 1 88 ? 6.385 -1.196 -1.402 1.00 87.00 88 LEU A C 1
ATOM 708 O O . LEU A 1 88 ? 5.254 -1.678 -1.382 1.00 87.00 88 LEU A O 1
ATOM 712 N N . ASP A 1 89 ? 7.183 -1.167 -0.343 1.00 88.50 89 ASP A N 1
ATOM 713 C CA . ASP A 1 89 ? 6.732 -1.435 1.013 1.00 88.50 89 ASP A CA 1
ATOM 714 C C . ASP A 1 89 ? 6.092 -0.189 1.638 1.00 88.50 8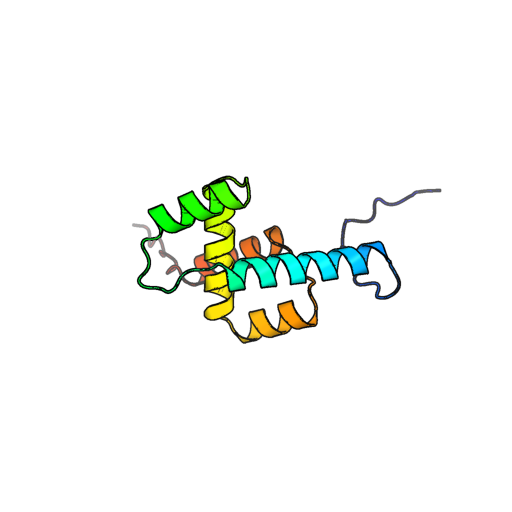9 ASP A C 1
ATOM 716 O O . ASP A 1 89 ? 6.118 0.916 1.082 1.00 88.50 89 ASP A O 1
ATOM 720 N N . HIS A 1 90 ? 5.531 -0.371 2.833 1.00 88.75 90 HIS A N 1
ATOM 721 C CA . HIS A 1 90 ? 4.872 0.691 3.589 1.00 88.75 90 HIS A CA 1
ATOM 722 C C . HIS A 1 90 ? 5.695 1.985 3.717 1.00 88.75 90 HIS A C 1
ATOM 724 O O . HIS A 1 90 ? 5.162 3.041 3.365 1.00 88.75 90 HIS A O 1
ATOM 730 N N . PRO A 1 91 ? 6.989 1.963 4.109 1.00 88.62 91 PRO A N 1
ATOM 731 C CA . PRO A 1 91 ? 7.772 3.193 4.220 1.00 88.62 91 PRO A CA 1
ATOM 732 C C . PRO A 1 91 ? 7.926 3.941 2.892 1.00 88.62 91 PRO A C 1
ATOM 734 O O . PRO A 1 91 ? 7.889 5.172 2.876 1.00 88.62 91 PRO A O 1
ATOM 737 N N . ARG A 1 92 ? 8.085 3.225 1.769 1.00 89.56 92 ARG A N 1
ATOM 738 C CA . ARG A 1 92 ? 8.208 3.845 0.441 1.00 89.56 92 ARG A CA 1
ATOM 739 C C . ARG A 1 92 ? 6.893 4.465 -0.012 1.00 89.56 92 ARG A C 1
ATOM 741 O O . ARG A 1 92 ? 6.902 5.587 -0.513 1.00 89.56 92 ARG A O 1
ATOM 748 N N . LEU A 1 93 ? 5.773 3.780 0.206 1.00 91.12 93 LEU A N 1
ATOM 749 C CA . LEU A 1 93 ? 4.445 4.315 -0.104 1.00 91.12 93 LEU A CA 1
ATOM 750 C C . LEU A 1 93 ? 4.142 5.568 0.721 1.00 91.12 93 LEU A C 1
ATOM 752 O O . LEU A 1 93 ? 3.730 6.583 0.165 1.00 91.12 93 LEU A O 1
ATOM 756 N N . ARG A 1 94 ? 4.471 5.549 2.015 1.00 90.50 94 ARG A N 1
ATOM 757 C CA . ARG A 1 94 ? 4.359 6.719 2.891 1.00 90.50 94 ARG A CA 1
ATOM 758 C C . ARG A 1 94 ? 5.255 7.882 2.451 1.00 90.50 94 ARG A C 1
ATOM 760 O O . ARG A 1 94 ? 4.878 9.047 2.542 1.00 90.50 94 ARG A O 1
ATOM 767 N N . ALA A 1 95 ? 6.458 7.596 1.956 1.00 90.12 95 ALA A N 1
ATOM 768 C CA . ALA A 1 95 ? 7.334 8.635 1.417 1.00 90.12 95 ALA A CA 1
ATOM 769 C C . ALA A 1 95 ? 6.753 9.281 0.145 1.00 90.12 95 ALA A C 1
ATOM 771 O O . ALA A 1 95 ? 6.871 10.498 -0.026 1.00 90.12 95 ALA A O 1
ATOM 772 N N . ILE A 1 96 ? 6.115 8.487 -0.724 1.00 88.81 96 ILE A N 1
ATOM 773 C CA . ILE A 1 96 ? 5.418 8.972 -1.925 1.00 88.81 96 ILE A CA 1
ATOM 774 C C . ILE A 1 96 ? 4.223 9.844 -1.534 1.00 88.81 96 ILE A C 1
ATOM 776 O O . ILE A 1 96 ? 4.111 10.959 -2.038 1.00 88.81 96 ILE A O 1
ATOM 780 N N . GLU A 1 97 ? 3.394 9.385 -0.598 1.00 90.50 97 GLU A N 1
ATOM 781 C CA . GLU A 1 97 ? 2.278 10.148 -0.030 1.00 90.50 97 GLU A CA 1
ATOM 782 C C . GLU A 1 97 ? 2.730 11.539 0.441 1.00 90.50 97 GLU A C 1
ATOM 784 O O . GLU A 1 97 ? 2.290 12.563 -0.080 1.00 90.50 97 GLU A O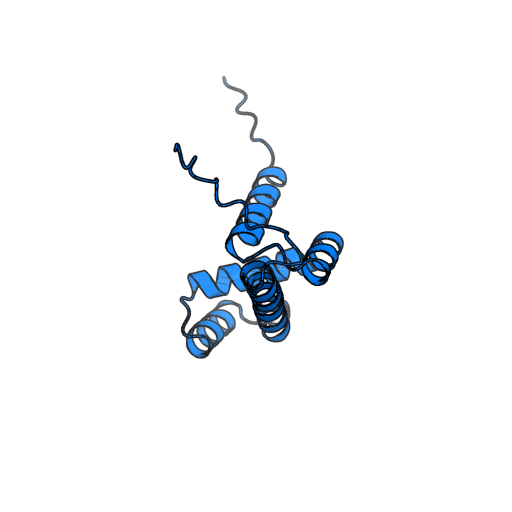 1
ATOM 789 N N . HIS A 1 98 ? 3.725 11.593 1.332 1.00 88.62 98 HIS A N 1
ATOM 790 C CA . HIS A 1 98 ? 4.273 12.857 1.825 1.00 88.62 98 HIS A CA 1
ATOM 791 C C . HIS A 1 98 ? 4.902 13.725 0.723 1.00 88.62 98 HIS A C 1
ATOM 793 O O . HIS A 1 98 ? 4.972 14.953 0.844 1.00 88.62 98 HIS A O 1
ATOM 799 N N . ALA A 1 99 ? 5.440 13.128 -0.342 1.00 88.00 99 ALA A N 1
ATOM 800 C CA . ALA A 1 99 ? 5.957 13.882 -1.480 1.00 88.00 99 ALA A CA 1
ATOM 801 C C . ALA A 1 99 ? 4.831 14.522 -2.306 1.00 88.00 99 ALA A C 1
ATOM 803 O O . ALA A 1 99 ? 5.003 15.652 -2.768 1.00 88.00 99 ALA A O 1
ATOM 804 N N . LEU A 1 100 ? 3.698 13.839 -2.463 1.00 85.00 100 LEU A N 1
ATOM 805 C CA . LEU A 1 100 ? 2.526 14.338 -3.180 1.00 85.00 100 LEU A CA 1
ATOM 806 C C . LEU A 1 100 ? 1.810 15.435 -2.387 1.00 85.00 100 LEU A C 1
ATOM 808 O O . LEU A 1 100 ? 1.579 16.512 -2.938 1.00 85.00 100 LEU A O 1
ATOM 812 N N . ASP A 1 101 ? 1.608 15.245 -1.082 1.00 82.81 101 ASP A N 1
ATOM 813 C CA . ASP A 1 101 ? 1.035 16.269 -0.196 1.00 82.81 101 ASP A CA 1
ATOM 814 C C . ASP A 1 101 ? 1.827 17.578 -0.237 1.00 82.81 101 ASP A C 1
ATOM 816 O O . ASP A 1 101 ? 1.269 18.674 -0.331 1.00 82.81 101 ASP A O 1
ATOM 820 N N . ARG A 1 102 ? 3.163 17.485 -0.213 1.00 77.00 102 ARG A N 1
ATOM 821 C CA . ARG A 1 102 ? 4.043 18.661 -0.308 1.00 77.00 102 ARG A CA 1
ATOM 822 C C . ARG A 1 102 ? 3.930 19.388 -1.644 1.00 77.00 102 ARG A C 1
ATOM 824 O O . ARG A 1 102 ? 4.167 20.591 -1.681 1.00 77.00 102 ARG A O 1
ATOM 831 N N . ARG A 1 103 ? 3.609 18.680 -2.729 1.00 69.12 103 ARG A N 1
ATOM 832 C CA . ARG A 1 103 ? 3.415 19.276 -4.060 1.00 69.12 103 ARG A CA 1
ATOM 833 C C . ARG A 1 103 ? 2.019 19.876 -4.232 1.00 69.12 103 ARG A C 1
ATOM 835 O O . ARG A 1 103 ? 1.893 20.835 -4.984 1.00 69.12 103 ARG A O 1
ATOM 842 N N . GLY A 1 104 ? 1.012 19.341 -3.540 1.00 60.09 104 GLY A N 1
ATOM 843 C CA . GLY A 1 104 ? -0.360 19.857 -3.542 1.00 60.09 104 GLY A CA 1
ATOM 844 C C . GLY A 1 104 ? -0.564 21.110 -2.683 1.00 60.09 104 GLY A C 1
ATOM 845 O O . GLY A 1 104 ? -1.506 21.864 -2.912 1.00 60.09 104 GLY A O 1
ATOM 846 N N . ARG A 1 105 ? 0.323 21.382 -1.716 1.00 51.97 105 ARG A N 1
ATOM 847 C CA . ARG A 1 105 ? 0.264 22.620 -0.926 1.00 51.97 105 ARG A CA 1
ATOM 848 C C . ARG A 1 105 ? 0.704 23.821 -1.774 1.00 51.97 105 ARG A C 1
ATOM 850 O O . ARG A 1 105 ? 1.801 23.781 -2.340 1.00 51.97 105 ARG A O 1
ATOM 857 N N . PRO A 1 106 ? -0.085 24.914 -1.836 1.00 46.72 106 PRO A N 1
ATOM 858 C CA . PRO A 1 106 ? 0.369 26.135 -2.480 1.00 46.72 106 PRO A CA 1
ATOM 859 C C . PRO A 1 106 ? 1.664 26.580 -1.805 1.00 46.72 106 PRO A C 1
ATOM 861 O O . PRO A 1 106 ? 1.759 26.652 -0.577 1.00 46.72 106 PRO A O 1
ATOM 864 N N . ARG A 1 107 ? 2.689 26.868 -2.613 1.00 49.38 107 ARG A N 1
ATOM 865 C CA . ARG A 1 107 ? 3.878 27.553 -2.116 1.00 49.38 107 ARG A CA 1
ATOM 866 C C . ARG A 1 107 ? 3.400 28.893 -1.578 1.00 49.38 107 ARG A C 1
ATOM 868 O O . ARG A 1 107 ? 3.104 29.791 -2.362 1.00 49.38 107 ARG A O 1
ATOM 875 N N . HIS A 1 108 ? 3.315 29.033 -0.257 1.00 48.38 108 HIS A N 1
ATOM 876 C CA . HIS A 1 108 ? 3.240 30.348 0.354 1.00 48.38 108 HIS A CA 1
ATOM 877 C C . HIS A 1 108 ? 4.538 31.061 -0.015 1.00 48.38 108 HIS A C 1
ATOM 879 O O . HIS A 1 108 ? 5.572 30.904 0.632 1.00 48.38 108 HIS A O 1
ATOM 885 N N . HIS A 1 109 ? 4.495 31.806 -1.119 1.00 45.25 109 HIS A N 1
ATOM 886 C CA . HIS A 1 109 ? 5.460 32.845 -1.387 1.00 45.25 109 HIS A CA 1
ATOM 887 C C . HIS A 1 109 ? 5.329 33.825 -0.231 1.00 45.25 109 HIS A C 1
ATOM 889 O O . HIS A 1 109 ? 4.416 34.647 -0.190 1.00 45.25 109 HIS A O 1
ATOM 895 N N . HIS A 1 110 ? 6.243 33.706 0.725 1.00 45.72 110 HIS A N 1
ATOM 896 C CA . HIS A 1 110 ? 6.576 34.781 1.635 1.00 45.72 110 HIS A CA 1
ATOM 897 C C . HIS A 1 110 ? 7.120 35.924 0.763 1.00 45.72 110 HIS A C 1
ATOM 899 O O . HIS A 1 110 ? 8.317 36.038 0.509 1.00 45.72 110 HIS A O 1
ATOM 905 N N . ARG A 1 111 ? 6.211 36.728 0.198 1.00 40.69 111 ARG A N 1
ATOM 906 C CA . ARG A 1 111 ? 6.537 38.075 -0.252 1.00 40.69 111 ARG A CA 1
ATOM 907 C C . ARG A 1 111 ? 6.768 38.862 1.025 1.00 40.69 111 ARG A C 1
ATOM 909 O O . ARG A 1 111 ? 5.818 39.261 1.687 1.00 40.69 111 ARG A O 1
ATOM 916 N N . GLY A 1 112 ? 8.036 39.003 1.386 1.00 51.88 112 GLY A N 1
ATOM 917 C CA . GLY A 1 112 ? 8.431 39.957 2.401 1.00 51.88 112 GLY A CA 1
ATOM 918 C C . GLY A 1 112 ? 8.038 41.364 1.965 1.00 51.88 112 GLY A C 1
ATOM 919 O O . GLY A 1 112 ? 8.331 41.772 0.838 1.00 51.88 112 GLY A O 1
ATOM 920 N N . ARG A 1 113 ? 7.376 42.082 2.863 1.00 42.84 113 ARG A N 1
ATOM 921 C CA . ARG A 1 113 ? 7.789 43.401 3.340 1.00 42.84 113 ARG A CA 1
ATOM 922 C C . ARG A 1 113 ? 6.948 43.790 4.540 1.00 42.84 113 ARG A C 1
ATOM 924 O O . ARG A 1 113 ? 5.724 43.557 4.479 1.00 42.84 113 ARG A O 1
#

Mean predicted aligned error: 9.22 Å

pLDDT: mean 80.81, std 17.32, range [36.5, 95.81]

Foldseek 3Di:
DDPDPDDPPPPLPPPDPVSVVQLVVLLVLLVVLLVLQDDPPDDLVVSLVVVCVVVVHDSVLSVLSNLLSVVCVVVVVVVVVCNVSSSDHSVNSSVVSVVVVVVPDPPPPPPDD

Sequence (113 aa):
MHTTPHPYYRHTDPTDPAAHWTTHRNRQDLTFWTSVTPDDDADIDTTTSHLAARTSLSTTMTLTWLSIVQLLRHYPVLAAHNHDLGLLDHPRLRAIEHALDRRGRPRHHHRGR